Protein AF-A0A399NU14-F1 (afdb_monomer_lite)

Foldseek 3Di:
DDDDPPPPPPPPPPPPPDDPDDQVVQFDDDPVGTFGWDQDPNDIDTPDDDPDDPDDDPD

pLDDT: mean 78.74, std 19.52, range [44.84, 97.94]

Radius of gyration: 21.9 Å; chains: 1; bounding box: 47×49×53 Å

InterPro domains:
  IPR029058 Alpha/Beta hydrolase fold [G3DSA:3.40.50.1820] (19-59)
  IPR029058 Alpha/Beta hydrolase fold [SSF53474] (26-59)

Sequence (59 aa):
MRADRKLDRVTPDAEQPTPAYDPSELDVQVTGGTVRGVRERGVEAWRGIPFAAPPRGDL

Structure (mmCIF, N/CA/C/O backbone):
data_AF-A0A399NU14-F1
#
_entry.id   AF-A0A399NU14-F1
#
loop_
_atom_site.group_PDB
_atom_site.id
_atom_site.type_symbol
_atom_site.label_atom_id
_atom_site.label_alt_id
_atom_site.label_comp_id
_atom_site.label_asym_id
_atom_site.label_entity_id
_atom_site.label_seq_id
_atom_site.pdbx_PDB_ins_code
_atom_site.Cartn_x
_at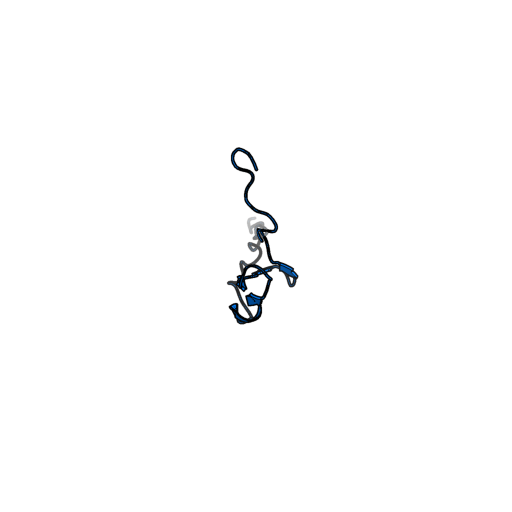om_site.Cartn_y
_atom_site.Cartn_z
_atom_site.occupancy
_atom_site.B_iso_or_equiv
_atom_site.auth_seq_id
_atom_site.auth_comp_id
_atom_site.auth_asym_id
_atom_site.auth_atom_id
_atom_site.pdbx_PDB_model_num
ATOM 1 N N . MET A 1 1 ? -38.243 38.704 31.743 1.00 48.38 1 MET A N 1
ATOM 2 C CA . MET A 1 1 ? -37.549 38.990 30.468 1.00 48.38 1 MET A CA 1
ATOM 3 C C . MET A 1 1 ? -36.103 38.550 30.630 1.00 48.38 1 MET A C 1
ATOM 5 O O . MET A 1 1 ? -35.522 38.905 31.643 1.00 48.38 1 MET A O 1
ATOM 9 N N . ARG A 1 2 ? -35.569 37.814 29.643 1.00 53.25 2 ARG A N 1
ATOM 10 C CA . ARG A 1 2 ? -34.260 37.124 29.594 1.00 53.25 2 ARG A CA 1
ATOM 11 C C . ARG A 1 2 ? -34.187 35.783 30.331 1.00 53.25 2 ARG A C 1
ATOM 13 O O . ARG A 1 2 ? -34.141 35.747 31.550 1.00 53.25 2 ARG A O 1
ATOM 20 N N . ALA A 1 3 ? -34.153 34.717 29.537 1.00 44.84 3 ALA A N 1
ATOM 21 C CA . ALA A 1 3 ? -33.237 33.601 29.733 1.00 44.84 3 ALA A CA 1
ATOM 22 C C . ALA A 1 3 ? -33.097 32.850 28.390 1.00 44.84 3 ALA A C 1
ATOM 24 O O . ALA A 1 3 ? -33.926 32.030 28.015 1.00 44.84 3 ALA A O 1
ATOM 25 N N . ASP A 1 4 ? -32.112 33.292 27.611 1.00 46.81 4 ASP A N 1
ATOM 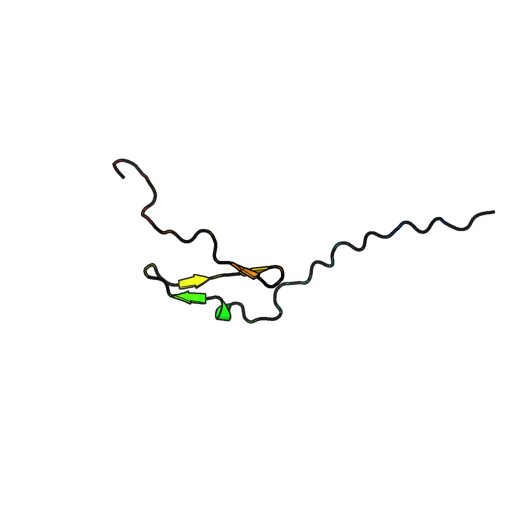26 C CA . ASP A 1 4 ? -31.126 32.432 26.951 1.00 46.81 4 ASP A CA 1
ATOM 27 C C . ASP A 1 4 ? -31.665 31.272 26.098 1.00 46.81 4 ASP A C 1
ATOM 29 O O . ASP A 1 4 ? -31.819 30.130 26.530 1.00 46.81 4 ASP A O 1
ATOM 33 N N . ARG A 1 5 ? -31.818 31.563 24.802 1.00 55.12 5 ARG A N 1
ATOM 34 C CA . ARG A 1 5 ? -31.693 30.583 23.721 1.00 55.12 5 ARG A CA 1
ATOM 35 C C . ARG A 1 5 ? -30.324 29.915 23.870 1.00 55.12 5 ARG A C 1
ATOM 37 O O . ARG A 1 5 ? -29.320 30.444 23.397 1.00 55.12 5 ARG A O 1
ATOM 44 N N . LYS A 1 6 ? -30.274 28.792 24.590 1.00 52.25 6 LYS A N 1
ATOM 45 C CA . LYS A 1 6 ? -29.137 27.872 24.589 1.00 52.25 6 LYS A CA 1
ATOM 46 C C . LYS A 1 6 ? -28.915 27.497 23.130 1.00 52.25 6 LYS A C 1
ATOM 48 O O . LYS A 1 6 ? -29.723 26.764 22.571 1.00 52.25 6 LYS A O 1
ATOM 53 N N . LEU A 1 7 ? -27.872 28.068 22.525 1.00 53.84 7 LEU A N 1
ATOM 54 C CA . LEU A 1 7 ? -27.314 27.552 21.288 1.00 53.84 7 LEU A CA 1
ATOM 55 C C . LEU A 1 7 ? -27.174 26.044 21.480 1.00 53.84 7 LEU A C 1
ATOM 57 O O . LEU A 1 7 ? -26.478 25.593 22.393 1.00 53.84 7 LEU A O 1
ATOM 61 N N . ASP A 1 8 ? -27.908 25.305 20.663 1.00 52.97 8 ASP A N 1
ATOM 62 C CA . ASP A 1 8 ? -27.480 24.097 19.983 1.00 52.97 8 ASP A CA 1
ATOM 63 C C . ASP A 1 8 ? -25.954 24.079 19.869 1.00 52.97 8 ASP A C 1
ATOM 65 O O . ASP A 1 8 ? -25.336 24.526 18.905 1.00 52.97 8 ASP A O 1
ATOM 69 N N . ARG A 1 9 ? -25.322 23.598 20.940 1.00 52.22 9 ARG A N 1
ATOM 70 C CA . ARG A 1 9 ? -23.924 23.227 20.927 1.00 52.22 9 ARG A CA 1
ATOM 71 C C . ARG A 1 9 ? -23.900 22.031 19.995 1.00 52.22 9 ARG A C 1
ATOM 73 O O . ARG A 1 9 ? -24.243 20.926 20.404 1.00 52.22 9 ARG A O 1
ATOM 80 N N . VAL A 1 10 ? -23.574 22.280 18.730 1.00 47.62 10 VAL A N 1
ATOM 81 C CA . VAL A 1 10 ? -23.034 21.262 17.841 1.00 47.62 10 VAL A CA 1
ATOM 82 C C . VAL A 1 10 ? -21.847 20.702 18.608 1.00 47.62 10 VAL A C 1
ATOM 84 O O . VAL A 1 10 ? -20.790 21.325 18.691 1.00 47.62 10 VAL A O 1
ATOM 87 N N . THR A 1 11 ? -22.069 19.595 19.308 1.00 48.62 11 THR A N 1
ATOM 88 C CA . THR A 1 11 ? -20.983 18.761 19.790 1.00 48.62 11 THR A CA 1
ATOM 89 C C . THR A 1 11 ? -20.193 18.442 18.527 1.00 48.62 11 THR A C 1
ATOM 91 O O . THR A 1 11 ? -20.796 17.880 17.608 1.00 48.62 11 THR A O 1
ATOM 94 N N . PRO A 1 12 ? -18.924 18.870 18.394 1.00 51.47 12 PRO A N 1
ATOM 95 C CA . PRO A 1 12 ? -18.118 18.363 17.300 1.00 51.47 12 PRO A CA 1
ATOM 96 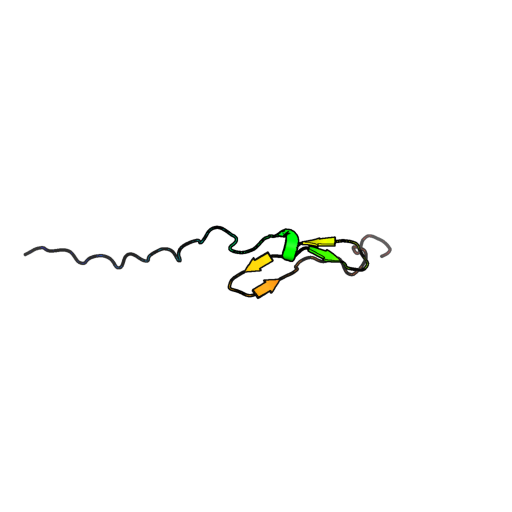C C . PRO A 1 12 ? -18.195 16.845 17.414 1.00 51.47 12 PRO A C 1
ATOM 98 O O . PRO A 1 12 ? -18.029 16.324 18.520 1.00 51.47 12 PRO A O 1
ATOM 101 N N . ASP A 1 13 ? -18.578 16.195 16.313 1.00 50.91 13 ASP A N 1
ATOM 102 C CA . ASP A 1 13 ? -18.511 14.748 16.120 1.00 50.91 13 ASP A CA 1
ATOM 103 C C . ASP A 1 13 ? -17.247 14.278 16.825 1.00 50.91 13 ASP A C 1
ATOM 105 O O . ASP A 1 13 ? -16.154 14.678 16.425 1.00 50.91 13 ASP A O 1
ATOM 109 N N . ALA A 1 14 ? -17.416 13.663 18.000 1.00 56.09 14 ALA A N 1
ATOM 110 C CA . ALA A 1 14 ? -16.329 13.544 18.948 1.00 56.09 14 ALA A CA 1
ATOM 111 C C . ALA A 1 14 ? -15.249 12.724 18.257 1.00 56.09 14 ALA A C 1
ATOM 113 O O . ALA A 1 14 ? -15.427 11.534 18.001 1.00 56.09 14 ALA A O 1
ATOM 114 N N . GLU A 1 15 ? -14.183 13.434 17.916 1.00 55.12 15 GLU A N 1
ATOM 115 C CA . GLU A 1 15 ? -12.948 13.018 17.288 1.00 55.12 15 GLU A CA 1
ATOM 116 C C . GLU A 1 15 ? -12.313 11.956 18.187 1.00 55.12 15 GLU A C 1
ATOM 118 O O . GLU A 1 15 ? -11.453 12.240 19.019 1.00 55.12 15 GLU A O 1
ATOM 123 N N . GLN A 1 16 ? -12.844 10.732 18.134 1.00 55.91 16 GLN A N 1
ATOM 124 C CA . GLN A 1 16 ? -12.310 9.639 18.925 1.00 55.91 16 GLN A CA 1
ATOM 125 C C . GLN A 1 16 ? -10.872 9.397 18.453 1.00 55.91 16 GLN A C 1
ATOM 127 O O . GLN A 1 16 ? -10.654 9.190 17.256 1.00 55.91 16 GLN A O 1
ATOM 132 N N . PRO A 1 17 ? -9.889 9.413 19.368 1.00 54.19 17 PRO A N 1
ATOM 133 C CA . PRO A 1 17 ? -8.514 9.097 19.029 1.00 54.19 17 PRO A CA 1
ATOM 134 C C . PRO A 1 17 ? -8.454 7.644 18.532 1.00 54.19 17 PRO A C 1
ATOM 136 O O . PRO A 1 17 ? -8.961 6.732 19.180 1.00 54.19 17 PRO A O 1
ATOM 139 N N . THR A 1 18 ? -7.853 7.406 17.370 1.00 56.50 18 THR A N 1
ATOM 140 C CA . THR A 1 18 ? -7.502 6.058 16.888 1.00 56.50 18 THR A CA 1
ATOM 141 C C . THR A 1 18 ? -6.538 5.349 17.863 1.00 56.50 18 THR A C 1
ATOM 143 O O . THR A 1 18 ? -5.613 6.029 18.315 1.00 56.50 18 THR A O 1
ATOM 146 N N . PRO A 1 19 ? -6.588 4.012 18.084 1.00 55.12 19 PRO A N 1
ATOM 147 C CA . PRO A 1 19 ? -7.650 3.045 17.775 1.00 55.12 19 PRO A CA 1
ATOM 148 C C . PRO A 1 19 ? -8.061 2.146 18.973 1.00 55.12 19 PRO A C 1
ATOM 150 O O . PRO A 1 19 ? -7.297 1.909 19.901 1.00 55.12 19 PRO A O 1
ATOM 153 N N . ALA A 1 20 ? -9.253 1.544 18.915 1.00 68.94 20 ALA A N 1
ATOM 154 C CA . ALA A 1 20 ? -9.666 0.445 19.806 1.00 68.94 20 ALA A CA 1
ATOM 155 C C . ALA A 1 20 ? -9.031 -0.921 19.436 1.00 68.94 20 ALA A C 1
ATOM 157 O O . ALA A 1 20 ? -9.501 -1.959 19.894 1.00 68.94 20 ALA A O 1
ATOM 158 N N . TYR A 1 21 ? -8.022 -0.921 18.560 1.00 75.44 21 TYR A N 1
ATOM 159 C CA . TYR A 1 21 ? -7.412 -2.101 17.945 1.00 75.44 21 TYR A CA 1
ATOM 160 C C . TYR A 1 21 ? -5.897 -1.902 17.810 1.00 75.44 21 TYR A C 1
ATOM 162 O O . TYR A 1 21 ? -5.424 -0.762 17.809 1.00 75.44 21 TYR A O 1
ATOM 170 N N . ASP A 1 22 ? -5.135 -2.989 17.703 1.00 88.56 22 ASP A N 1
ATOM 171 C CA . ASP A 1 22 ? -3.691 -2.903 17.480 1.00 88.56 22 ASP A CA 1
ATOM 172 C C . ASP A 1 22 ? -3.438 -2.637 15.984 1.00 88.56 22 ASP A C 1
ATOM 174 O O . ASP A 1 22 ? -3.853 -3.432 15.141 1.00 88.56 22 ASP A O 1
ATOM 178 N N . PRO A 1 23 ? -2.771 -1.532 15.595 1.00 86.19 23 PRO A N 1
ATOM 179 C CA . PRO A 1 23 ? -2.535 -1.220 14.187 1.00 86.19 23 PRO A CA 1
ATOM 180 C C . PRO A 1 23 ? -1.780 -2.316 13.423 1.00 86.19 23 PRO A C 1
ATOM 182 O O . PRO A 1 23 ? -1.924 -2.389 12.203 1.00 86.19 23 PRO A O 1
ATOM 185 N N . SER A 1 24 ? -1.011 -3.166 14.110 1.00 91.81 24 SER A N 1
ATOM 186 C CA . SER A 1 24 ? -0.326 -4.307 13.494 1.00 91.81 24 SER A CA 1
ATOM 187 C C . SER A 1 24 ? -1.282 -5.407 13.017 1.00 91.81 24 SER A C 1
ATOM 189 O O . SER A 1 24 ? -0.936 -6.145 12.099 1.00 91.81 24 SER A O 1
ATOM 191 N N . GLU A 1 25 ? -2.515 -5.471 13.535 1.00 94.19 25 GLU A N 1
ATOM 192 C CA . GLU A 1 25 ? -3.563 -6.380 13.041 1.00 94.19 25 GLU A CA 1
ATOM 193 C C . GLU A 1 25 ? -3.981 -6.057 11.597 1.00 94.19 25 GLU A C 1
ATOM 195 O O . GLU A 1 25 ? -4.561 -6.900 10.916 1.00 94.19 25 GLU A O 1
ATOM 200 N N . LEU A 1 26 ? -3.678 -4.844 11.114 1.00 96.38 26 LEU A N 1
ATOM 201 C CA . LEU A 1 26 ? -3.948 -4.406 9.743 1.00 96.38 26 LEU A CA 1
ATOM 202 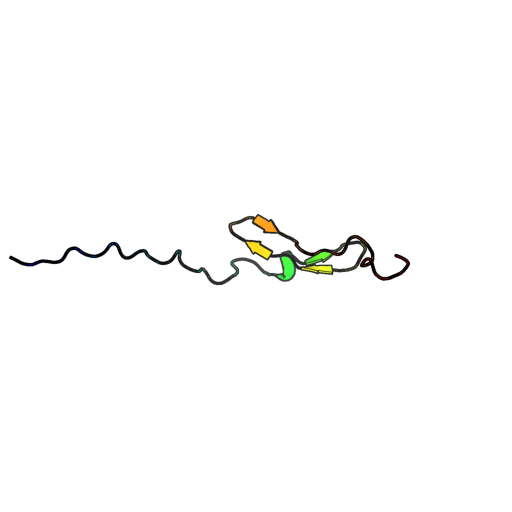C C . LEU A 1 26 ? -2.706 -4.427 8.841 1.00 96.38 26 LEU A C 1
ATOM 204 O O . LEU A 1 26 ? -2.763 -3.907 7.720 1.00 96.38 26 LEU A O 1
ATOM 208 N N . ASP A 1 27 ? -1.597 -5.010 9.297 1.00 97.56 27 ASP A N 1
ATOM 209 C CA . ASP A 1 27 ? -0.442 -5.287 8.446 1.00 97.56 27 ASP A CA 1
ATOM 210 C C . ASP A 1 27 ? -0.714 -6.569 7.639 1.00 97.56 27 ASP A C 1
ATOM 212 O O . ASP A 1 27 ? -0.809 -7.668 8.184 1.00 97.56 27 ASP A O 1
ATOM 216 N N . VAL A 1 28 ? -0.852 -6.438 6.315 1.00 97.56 28 VAL A N 1
ATOM 217 C CA . VAL A 1 28 ? -1.145 -7.564 5.412 1.00 97.56 28 VAL A CA 1
ATOM 218 C C . VAL A 1 28 ? 0.018 -7.833 4.465 1.00 97.56 28 VAL A C 1
ATOM 220 O O . VAL A 1 28 ? 0.623 -6.905 3.923 1.00 97.56 28 VAL A O 1
ATOM 223 N N . GLN A 1 29 ? 0.315 -9.113 4.225 1.00 97.81 29 GLN A N 1
ATOM 224 C CA . GLN A 1 29 ? 1.282 -9.514 3.205 1.00 97.81 29 GLN A CA 1
ATOM 225 C C . GLN A 1 29 ? 0.654 -9.514 1.814 1.00 97.81 29 GLN A C 1
ATOM 227 O O . GLN A 1 29 ? -0.355 -10.170 1.567 1.00 97.81 29 GLN A O 1
ATOM 232 N N . VAL A 1 30 ? 1.318 -8.834 0.886 1.00 96.12 30 VAL A N 1
ATOM 233 C CA . VAL A 1 30 ? 1.039 -8.860 -0.551 1.00 96.12 30 VAL A CA 1
ATOM 234 C C . VAL A 1 30 ? 2.303 -9.258 -1.312 1.00 96.12 30 VAL A C 1
ATOM 236 O O . VAL A 1 30 ? 3.392 -9.348 -0.745 1.00 96.12 30 VAL A O 1
ATOM 239 N N . THR A 1 31 ? 2.189 -9.464 -2.624 1.00 95.50 31 THR A N 1
ATOM 240 C CA . THR A 1 31 ? 3.335 -9.834 -3.471 1.00 95.50 31 THR A CA 1
ATOM 241 C C . THR A 1 31 ? 4.482 -8.814 -3.404 1.00 95.50 31 THR A C 1
ATOM 243 O O . THR A 1 31 ? 5.641 -9.198 -3.499 1.00 95.50 31 THR A O 1
ATOM 246 N N . GLY A 1 32 ? 4.170 -7.526 -3.211 1.00 93.62 32 GLY A N 1
ATOM 247 C CA . GLY A 1 32 ? 5.148 -6.435 -3.113 1.00 93.62 32 GLY A CA 1
ATOM 248 C C . GLY A 1 32 ? 5.703 -6.150 -1.709 1.00 93.62 32 GLY A C 1
ATOM 249 O O . GLY A 1 32 ? 6.475 -5.205 -1.568 1.00 93.62 32 GLY A O 1
ATOM 250 N N . GLY A 1 33 ? 5.319 -6.913 -0.677 1.00 96.31 33 GLY A N 1
ATOM 251 C CA . GLY A 1 33 ? 5.742 -6.692 0.713 1.00 96.31 33 GLY A CA 1
ATOM 252 C C . GLY A 1 33 ? 4.570 -6.544 1.685 1.00 96.31 33 GLY A C 1
ATOM 253 O O . GLY A 1 33 ? 3.491 -7.080 1.446 1.00 96.31 33 GLY A O 1
ATOM 254 N N . THR A 1 34 ? 4.784 -5.834 2.792 1.00 97.81 34 THR A N 1
ATOM 255 C CA . THR A 1 34 ? 3.743 -5.564 3.797 1.00 97.81 34 THR A CA 1
ATOM 256 C C . THR A 1 34 ? 3.039 -4.246 3.500 1.00 97.81 34 THR A C 1
ATOM 258 O O . THR A 1 34 ? 3.699 -3.233 3.261 1.00 97.81 34 THR A O 1
ATOM 261 N N . VAL A 1 35 ? 1.707 -4.229 3.564 1.00 97.94 35 VAL A N 1
ATOM 262 C CA . VAL A 1 35 ? 0.904 -3.000 3.497 1.00 97.94 35 VAL A CA 1
ATOM 263 C C . VAL A 1 35 ? 0.184 -2.808 4.821 1.00 97.94 35 VAL A C 1
ATOM 265 O O . VAL A 1 35 ? -0.528 -3.699 5.276 1.00 97.94 35 VAL A O 1
ATOM 268 N N . ARG A 1 36 ? 0.318 -1.614 5.399 1.00 96.88 36 ARG A N 1
ATOM 269 C CA . ARG A 1 36 ? -0.447 -1.203 6.575 1.00 96.88 36 ARG A CA 1
ATOM 270 C C . ARG A 1 36 ? -1.775 -0.573 6.175 1.00 96.88 36 ARG A C 1
ATOM 272 O O . ARG A 1 36 ? -1.805 0.342 5.351 1.00 96.88 36 ARG A O 1
ATOM 279 N N . GLY A 1 37 ? -2.857 -1.057 6.772 1.00 96.12 37 GLY A N 1
ATOM 280 C CA . GLY A 1 37 ? -4.196 -0.499 6.612 1.00 96.12 37 GLY A CA 1
ATOM 281 C C . GLY A 1 37 ? -4.575 0.498 7.703 1.00 96.12 37 GLY A C 1
ATOM 282 O O . GLY A 1 37 ? -3.821 0.777 8.635 1.00 96.12 37 GLY A O 1
ATOM 283 N N . VAL A 1 38 ? -5.796 1.010 7.593 1.00 94.75 38 VAL A N 1
ATOM 284 C CA . VAL A 1 38 ? -6.477 1.790 8.632 1.00 94.75 38 VAL A CA 1
ATOM 285 C C . VAL A 1 38 ? -7.870 1.220 8.858 1.00 94.75 38 VAL A C 1
ATOM 287 O O . VAL A 1 38 ? -8.469 0.682 7.925 1.00 94.75 38 VAL A O 1
ATOM 290 N N . ARG A 1 39 ? -8.418 1.369 10.067 1.00 92.56 39 ARG A N 1
ATOM 291 C CA . ARG A 1 39 ? -9.850 1.184 10.303 1.00 92.56 39 ARG A CA 1
ATOM 292 C C . ARG A 1 39 ? -10.512 2.527 10.555 1.00 92.56 39 ARG A C 1
ATOM 294 O O . ARG A 1 39 ? -10.234 3.198 11.543 1.00 92.56 39 ARG A O 1
ATOM 301 N N . GLU A 1 40 ? -11.436 2.886 9.676 1.00 89.44 40 GLU A N 1
ATOM 302 C CA . GLU A 1 40 ? -12.190 4.135 9.728 1.00 89.44 40 GLU A CA 1
ATOM 303 C C . GLU A 1 40 ? -13.682 3.805 9.746 1.00 89.44 40 GLU A C 1
ATOM 305 O O . GLU A 1 40 ? -14.181 3.107 8.865 1.00 89.44 40 GLU A O 1
ATOM 310 N N . ARG A 1 41 ? -14.415 4.291 10.759 1.00 88.25 41 ARG A N 1
ATOM 311 C CA . ARG A 1 41 ? -15.876 4.089 10.882 1.00 88.25 41 ARG A CA 1
ATOM 312 C C . ARG A 1 41 ? -16.299 2.612 10.767 1.00 88.25 41 ARG A C 1
ATOM 314 O O . ARG A 1 41 ? -17.302 2.285 10.142 1.00 88.25 41 ARG A O 1
ATOM 321 N N . GLY A 1 42 ? -15.501 1.716 11.352 1.00 87.56 42 GLY A N 1
ATOM 322 C CA . GLY A 1 42 ? -15.724 0.265 11.332 1.00 87.56 42 GLY A CA 1
ATOM 323 C C . GLY A 1 42 ? -15.224 -0.457 10.074 1.00 87.56 42 GLY A C 1
ATOM 324 O O . GLY A 1 42 ? -15.168 -1.686 10.079 1.00 87.56 42 GLY A O 1
ATOM 325 N N . VAL A 1 43 ? -14.789 0.267 9.041 1.00 93.31 43 VAL A N 1
ATOM 326 C CA . VAL A 1 43 ? -14.312 -0.292 7.768 1.00 93.31 43 VAL A CA 1
ATOM 327 C C . VAL A 1 43 ? -12.788 -0.357 7.752 1.00 93.31 43 VAL A C 1
ATOM 329 O O . VAL A 1 43 ? -12.130 0.647 8.011 1.00 93.31 43 VAL A O 1
ATOM 332 N N . GLU A 1 44 ? -12.227 -1.519 7.424 1.00 95.69 44 GLU A N 1
ATOM 333 C CA . GLU A 1 44 ? -10.798 -1.658 7.122 1.00 95.69 44 GLU A CA 1
ATOM 334 C C . GLU A 1 44 ? -10.529 -1.208 5.689 1.00 95.69 44 GLU A C 1
ATOM 336 O O . GLU A 1 44 ? -11.229 -1.606 4.756 1.00 95.69 44 GLU A O 1
ATOM 341 N N . ALA A 1 45 ? -9.513 -0.374 5.507 1.00 95.88 45 ALA A N 1
ATOM 342 C CA . ALA A 1 45 ? -9.118 0.122 4.205 1.00 95.88 45 ALA A CA 1
ATOM 343 C C . ALA A 1 45 ? -7.598 0.083 4.043 1.00 95.88 45 ALA A C 1
ATOM 345 O O . ALA A 1 45 ? -6.853 0.601 4.875 1.00 95.88 45 ALA A O 1
ATOM 346 N N . TRP A 1 46 ? -7.158 -0.442 2.901 1.00 97.31 46 TRP A N 1
ATOM 347 C CA . TRP A 1 46 ? -5.786 -0.336 2.416 1.00 97.31 46 TRP A CA 1
ATOM 348 C C . TRP A 1 46 ? -5.803 0.491 1.134 1.00 97.31 46 TRP A C 1
ATOM 350 O O . TRP A 1 46 ? -6.461 0.134 0.156 1.00 97.31 46 TRP A O 1
ATOM 360 N N . ARG A 1 47 ? -5.135 1.645 1.154 1.00 96.25 47 ARG A N 1
ATOM 361 C CA . ARG A 1 47 ? -5.163 2.634 0.066 1.00 96.25 47 ARG A CA 1
ATOM 362 C C . ARG A 1 47 ? -3.751 2.864 -0.464 1.00 96.25 47 ARG A C 1
ATOM 364 O O . ARG A 1 47 ? -2.785 2.741 0.279 1.00 96.25 47 ARG A O 1
ATOM 371 N N . GLY A 1 48 ? -3.638 3.216 -1.745 1.00 95.50 48 GLY A N 1
ATOM 372 C CA . GLY A 1 48 ? -2.355 3.565 -2.367 1.00 95.50 48 GLY A CA 1
ATOM 373 C C . GLY A 1 48 ? -1.405 2.388 -2.604 1.00 95.50 48 GLY A C 1
ATOM 374 O O . GLY A 1 48 ? -0.215 2.617 -2.790 1.00 95.50 48 GLY A O 1
ATOM 375 N N . ILE A 1 49 ? -1.906 1.147 -2.603 1.00 96.81 49 ILE A N 1
ATOM 376 C CA . ILE A 1 49 ? -1.094 -0.045 -2.876 1.00 96.81 49 ILE A CA 1
ATOM 377 C C . ILE A 1 49 ? -0.606 0.003 -4.333 1.00 96.81 49 ILE A C 1
ATOM 379 O O . ILE A 1 49 ? -1.440 -0.010 -5.245 1.00 96.81 49 ILE A O 1
ATOM 383 N N . PRO A 1 50 ? 0.715 0.034 -4.585 1.00 93.50 50 PRO A N 1
ATOM 384 C CA . PRO A 1 50 ? 1.239 -0.054 -5.939 1.00 93.50 50 PRO A CA 1
ATOM 385 C C . PRO A 1 50 ? 0.918 -1.426 -6.533 1.00 93.50 50 PRO A C 1
ATOM 387 O O . PRO A 1 50 ? 1.263 -2.456 -5.959 1.00 93.50 50 PRO A O 1
ATOM 390 N N . PHE A 1 51 ? 0.265 -1.437 -7.691 1.00 91.81 51 PHE A N 1
ATOM 391 C CA . PHE A 1 51 ? -0.078 -2.668 -8.416 1.00 91.81 51 PHE A CA 1
ATOM 392 C C . PHE A 1 51 ? 0.720 -2.832 -9.715 1.00 91.81 51 PHE A C 1
ATOM 394 O O . PHE A 1 51 ? 0.734 -3.903 -10.314 1.00 91.81 51 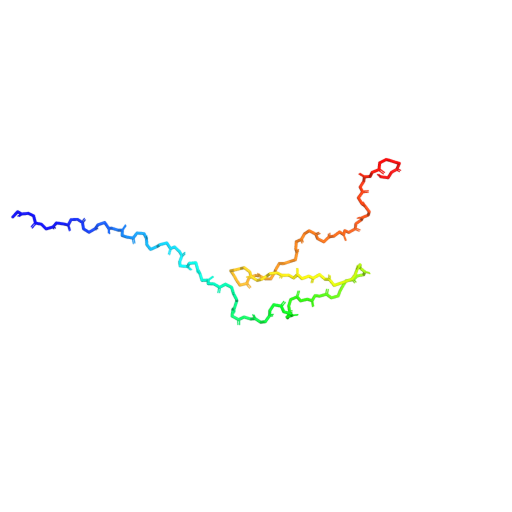PHE A O 1
ATOM 401 N N . ALA A 1 52 ? 1.375 -1.765 -10.155 1.00 93.25 52 ALA A N 1
ATOM 402 C CA . ALA A 1 52 ? 2.207 -1.720 -11.340 1.00 93.25 52 ALA A CA 1
ATOM 403 C C . ALA A 1 52 ? 3.398 -0.797 -11.073 1.00 93.25 52 ALA A C 1
ATOM 405 O O . ALA A 1 52 ? 3.393 -0.006 -10.122 1.00 93.25 52 ALA A O 1
ATOM 406 N N . ALA A 1 53 ? 4.415 -0.892 -11.927 1.00 91.44 53 ALA A N 1
ATOM 407 C CA . ALA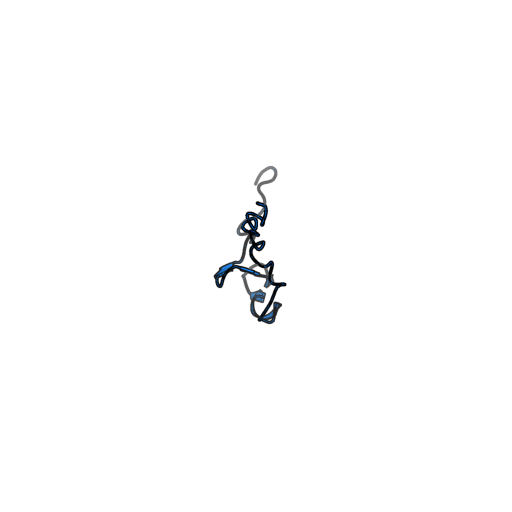 A 1 53 ? 5.481 0.094 -11.942 1.00 91.44 53 ALA A CA 1
ATOM 408 C C . ALA A 1 53 ? 4.896 1.491 -12.246 1.00 91.44 53 ALA A C 1
ATOM 410 O O . ALA A 1 53 ? 3.946 1.598 -13.026 1.00 91.44 53 ALA A O 1
ATOM 411 N N . PRO A 1 54 ? 5.428 2.569 -11.644 1.00 90.12 54 PRO A N 1
ATOM 412 C CA . PRO A 1 54 ? 5.027 3.924 -12.004 1.00 90.12 54 PRO A CA 1
ATOM 413 C C . PRO A 1 54 ? 5.278 4.189 -13.498 1.00 90.12 54 PRO A C 1
ATOM 415 O O . PRO A 1 54 ? 6.380 3.884 -13.956 1.00 90.12 54 PRO A O 1
ATOM 418 N N . PRO A 1 55 ? 4.331 4.804 -14.231 1.00 89.81 55 PRO A N 1
ATOM 419 C CA . PRO A 1 55 ? 4.531 5.128 -15.639 1.00 89.81 55 PRO A CA 1
ATOM 420 C C . PRO A 1 55 ? 5.515 6.301 -15.753 1.00 89.81 55 PRO A C 1
ATOM 422 O O . PRO A 1 55 ? 5.201 7.447 -15.408 1.00 89.81 55 PRO A O 1
ATOM 425 N N . ARG A 1 56 ? 6.749 6.005 -16.149 1.00 92.00 56 ARG A N 1
ATOM 426 C CA . ARG A 1 56 ? 7.860 6.928 -16.373 1.00 92.00 56 ARG A CA 1
ATOM 427 C C . ARG A 1 56 ? 8.598 6.535 -17.664 1.00 92.00 56 ARG A C 1
ATOM 429 O O . ARG A 1 56 ? 9.253 5.500 -17.710 1.00 92.00 56 ARG A O 1
ATOM 436 N N . GLY A 1 57 ? 8.644 7.444 -18.642 1.00 82.94 57 GLY A N 1
ATOM 437 C CA . GLY A 1 57 ? 9.464 7.266 -19.849 1.00 82.94 57 GLY A CA 1
ATOM 438 C C . GLY A 1 57 ? 8.887 6.200 -20.780 1.00 82.94 57 GLY A C 1
ATOM 439 O O . GLY A 1 57 ? 7.706 6.262 -21.095 1.00 82.94 57 GLY A O 1
ATOM 440 N N . ASP A 1 58 ? 9.700 5.238 -21.217 1.00 80.88 58 ASP A N 1
ATOM 441 C CA . ASP A 1 58 ? 9.264 4.148 -22.112 1.00 80.88 58 ASP A CA 1
ATOM 442 C C . ASP A 1 58 ? 8.306 3.131 -21.447 1.00 80.88 58 ASP A C 1
ATOM 444 O O . ASP A 1 58 ? 7.985 2.102 -22.045 1.00 80.88 58 ASP A O 1
ATOM 448 N N . LEU A 1 59 ? 7.858 3.397 -20.216 1.00 60.53 59 LEU A N 1
ATOM 449 C CA . LEU A 1 59 ? 6.903 2.603 -19.441 1.00 60.53 59 LEU A CA 1
ATOM 450 C C . LEU A 1 59 ? 5.891 3.514 -18.752 1.00 60.53 59 LEU A C 1
ATOM 452 O O . LEU A 1 59 ? 6.313 4.591 -18.288 1.00 60.53 59 LEU A O 1
#

Secondary structure (DSSP, 8-state):
---------------PPS-SS-GGGGEEEETTEEEE-EEETTEEE------S----TT-

Organism: NCBI:txid33014